Protein AF-A0A800G2R0-F1 (afdb_monomer_lite)

Sequence (154 aa):
MTRHADKSRADREPSADELTAMAYADGELSEAELRAFEQRLP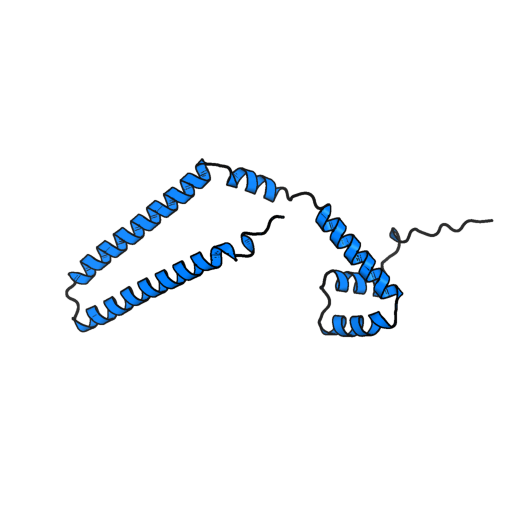AEPDLGLAVAHYRELEIMARQMAPPEPADHEWERLSGELSQRAGLSLGHGLVLLGVIGLMGLATVEWAQSEMDPAAKVLTGALGLGLCVLAALVARARLRTLPFDPYRKIKR

Radius of gyration: 30.67 Å; chains: 1; bounding box: 61×32×98 Å

Foldseek 3Di:
DDDDPPPPPVPDDDDPLLVLLLCVLVVNDDPVSNVVLVVCCVVDVVSVVSNVVNNVVVVVCVVPPDDDPVVVVVVVLVPDPCNVCVVVVVVVVVVVVVVVVVVVVVVCLVPDPDDPVVSVVVVVVVVVVVVVVVVVVVVCVVCVVVPPVVPPPD

Structure (mmCIF, N/CA/C/O backbone):
data_AF-A0A800G2R0-F1
#
_entry.id   AF-A0A800G2R0-F1
#
loop_
_atom_site.group_PDB
_atom_site.id
_atom_site.type_symbol
_atom_site.label_atom_id
_atom_site.label_alt_id
_atom_site.label_comp_id
_atom_site.label_asym_id
_atom_site.label_entity_id
_atom_site.label_seq_id
_atom_site.pdbx_PDB_ins_code
_atom_site.Cartn_x
_atom_site.Cartn_y
_atom_site.Cartn_z
_atom_site.occupancy
_atom_site.B_iso_or_equiv
_atom_site.auth_seq_id
_atom_site.auth_comp_id
_atom_site.auth_asym_id
_atom_site.auth_atom_id
_atom_site.pdbx_PDB_model_num
ATOM 1 N N . MET A 1 1 ? -31.125 -12.305 64.459 1.00 39.56 1 MET A N 1
ATOM 2 C CA . MET A 1 1 ? -31.212 -11.629 63.147 1.00 39.56 1 MET A CA 1
ATOM 3 C C . MET A 1 1 ? -29.876 -11.789 62.439 1.00 39.56 1 MET A C 1
ATOM 5 O O . MET A 1 1 ? -28.972 -10.991 62.640 1.00 39.56 1 MET A O 1
ATOM 9 N N . THR A 1 2 ? -29.709 -12.884 61.704 1.00 42.72 2 THR A N 1
ATOM 10 C CA . THR A 1 2 ? -28.495 -13.208 60.947 1.00 42.72 2 THR A CA 1
ATOM 11 C C . THR A 1 2 ? -28.594 -12.578 59.563 1.00 42.72 2 THR A C 1
ATOM 13 O O . THR A 1 2 ? -29.413 -12.976 58.739 1.00 42.72 2 THR A O 1
ATOM 16 N N . ARG A 1 3 ? -27.785 -11.543 59.334 1.00 44.31 3 ARG A N 1
ATOM 17 C CA . ARG A 1 3 ? -27.600 -10.891 58.036 1.00 44.31 3 ARG A CA 1
ATOM 18 C C . ARG A 1 3 ? -26.846 -11.888 57.148 1.00 44.31 3 ARG A C 1
ATOM 20 O O . ARG A 1 3 ? -25.644 -12.063 57.324 1.00 44.31 3 ARG A O 1
ATOM 27 N N . HIS A 1 4 ? -27.549 -12.604 56.271 1.00 44.06 4 HIS A N 1
ATOM 28 C CA . HIS A 1 4 ? -26.889 -13.367 55.215 1.00 44.06 4 HIS A CA 1
ATOM 29 C C . HIS A 1 4 ? -26.124 -12.371 54.342 1.00 44.06 4 HIS A C 1
ATOM 31 O O . HIS A 1 4 ? -26.715 -11.449 53.784 1.00 44.06 4 HIS A O 1
ATOM 37 N N . ALA A 1 5 ? -24.801 -12.513 54.325 1.00 50.25 5 ALA A N 1
ATOM 38 C CA . ALA A 1 5 ? -23.920 -11.772 53.446 1.00 50.25 5 ALA A CA 1
ATOM 39 C C . ALA A 1 5 ? -24.275 -12.144 52.004 1.00 50.25 5 ALA A C 1
ATOM 41 O O . ALA A 1 5 ? -24.009 -13.260 51.559 1.00 50.25 5 ALA A O 1
ATOM 42 N N . ASP A 1 6 ? -24.930 -11.215 51.318 1.00 50.84 6 ASP A N 1
ATOM 43 C CA . ASP A 1 6 ? -25.079 -11.226 49.873 1.00 50.84 6 ASP A CA 1
ATOM 44 C C . ASP A 1 6 ? -23.663 -11.166 49.287 1.00 50.84 6 ASP A C 1
ATOM 46 O O . ASP A 1 6 ? -22.960 -10.162 49.442 1.00 50.84 6 ASP A O 1
ATOM 50 N N . LYS A 1 7 ? -23.174 -12.290 48.747 1.00 53.91 7 LYS A N 1
ATOM 51 C CA . LYS A 1 7 ? -21.884 -12.319 48.051 1.00 53.91 7 LYS A CA 1
ATOM 52 C C . LYS A 1 7 ? -21.989 -11.306 46.924 1.00 53.91 7 LYS A C 1
ATOM 54 O O . LYS A 1 7 ? -22.881 -11.418 46.087 1.00 53.91 7 LYS A O 1
ATOM 59 N N . SER A 1 8 ? -21.108 -10.309 46.930 1.00 58.78 8 SER A N 1
ATOM 60 C CA . SER A 1 8 ? -21.140 -9.266 45.914 1.00 58.78 8 SER A CA 1
ATOM 61 C C . SER A 1 8 ? -21.111 -9.914 44.525 1.00 58.78 8 SER A C 1
ATOM 63 O O . SER A 1 8 ? -20.437 -10.923 44.320 1.00 58.78 8 SER A O 1
ATOM 65 N N . ARG A 1 9 ? -21.868 -9.359 43.574 1.00 58.88 9 ARG A N 1
ATOM 66 C CA . ARG A 1 9 ? -22.040 -9.881 42.204 1.00 58.88 9 ARG A CA 1
ATOM 67 C C . ARG A 1 9 ? -20.709 -10.170 41.476 1.00 58.88 9 ARG A C 1
ATOM 69 O O . ARG A 1 9 ? -20.719 -10.910 40.504 1.00 58.88 9 ARG A O 1
ATOM 76 N N . ALA A 1 10 ? -19.593 -9.622 41.964 1.00 61.19 10 ALA A N 1
ATOM 77 C CA . ALA A 1 10 ? -18.234 -9.837 41.473 1.00 61.19 10 ALA A CA 1
ATOM 78 C C . ALA A 1 10 ? -17.631 -11.217 41.818 1.00 61.19 10 ALA A C 1
ATOM 80 O O . ALA A 1 10 ? -16.747 -11.674 41.105 1.00 61.19 10 ALA A O 1
ATOM 81 N N . ASP A 1 11 ? -18.114 -11.896 42.866 1.00 68.50 11 ASP A N 1
ATOM 82 C CA . ASP A 1 11 ? -17.551 -13.174 43.341 1.00 68.50 11 ASP A CA 1
ATOM 83 C C . ASP A 1 11 ? -18.315 -14.412 42.832 1.00 68.50 11 ASP A C 1
ATOM 85 O O . ASP A 1 11 ? -18.048 -15.536 43.273 1.00 68.50 11 ASP A O 1
ATOM 89 N N . ARG A 1 12 ? -19.305 -14.233 41.945 1.00 83.19 12 ARG A N 1
ATOM 90 C CA . ARG A 1 12 ? -20.051 -15.346 41.341 1.00 83.19 12 ARG A CA 1
ATOM 91 C C . ARG A 1 12 ? -19.633 -15.583 39.899 1.00 83.19 12 ARG A C 1
ATOM 93 O O . ARG A 1 12 ? -19.285 -14.654 39.180 1.00 83.19 12 ARG A O 1
ATOM 100 N N . GLU A 1 13 ? -19.740 -16.836 39.478 1.00 84.38 13 GLU A N 1
ATOM 101 C CA . GLU A 1 13 ? -19.558 -17.208 38.081 1.00 84.38 13 GLU A CA 1
ATOM 102 C C . GLU A 1 13 ? -20.626 -16.501 37.214 1.00 84.38 13 GLU A C 1
ATOM 104 O O . GLU A 1 13 ? -21.798 -16.423 37.629 1.00 84.38 13 GLU A O 1
ATOM 109 N N . PRO A 1 14 ? -20.243 -15.917 36.061 1.00 85.88 14 PRO A N 1
ATOM 110 C CA . PRO A 1 14 ? -21.187 -15.287 35.147 1.00 85.88 14 PRO A CA 1
ATOM 111 C C . PRO A 1 14 ? -22.214 -16.299 34.645 1.00 85.88 14 PRO A C 1
ATOM 113 O O . PRO A 1 14 ? -21.885 -17.456 34.378 1.00 85.88 14 PRO A O 1
ATOM 116 N N . SER A 1 15 ? -23.467 -15.874 34.500 1.00 90.19 15 SER A N 1
ATOM 117 C CA . SER A 1 15 ? -24.471 -16.733 33.869 1.00 90.19 15 SER A CA 1
ATOM 118 C C . SER A 1 15 ? -24.213 -16.860 32.362 1.00 90.19 15 SER A C 1
ATOM 120 O O . SER A 1 15 ? -23.530 -16.032 31.760 1.00 90.19 15 SER A O 1
ATOM 122 N N . ALA A 1 16 ? -24.803 -17.872 31.720 1.00 90.31 16 ALA A N 1
ATOM 123 C CA . ALA A 1 16 ? -24.719 -18.025 30.265 1.00 90.31 16 ALA A CA 1
ATOM 124 C C . ALA A 1 16 ? -25.265 -16.793 29.512 1.00 90.31 16 ALA A C 1
ATOM 126 O O . ALA A 1 16 ? -24.698 -16.384 28.499 1.00 90.31 16 ALA A O 1
ATOM 127 N N . ASP A 1 17 ? -26.325 -16.167 30.030 1.00 91.50 17 ASP A N 1
ATOM 128 C CA . ASP A 1 17 ? -26.884 -14.939 29.456 1.00 91.50 17 ASP A CA 1
ATOM 129 C C . ASP A 1 17 ? -25.936 -13.743 29.626 1.00 91.50 17 ASP A C 1
ATOM 131 O O . ASP A 1 17 ? -25.812 -12.934 28.711 1.00 91.50 17 ASP A O 1
ATOM 135 N N . GLU A 1 18 ? -25.220 -13.650 30.751 1.00 90.50 18 GLU A N 1
ATOM 136 C CA . GLU A 1 18 ? -24.199 -12.616 30.963 1.00 90.50 18 GLU A CA 1
ATOM 137 C C . GLU A 1 18 ? -23.011 -12.800 30.014 1.00 90.50 18 GLU A C 1
ATOM 139 O O . GLU A 1 18 ? -22.596 -11.834 29.381 1.00 90.50 18 GLU A O 1
ATOM 144 N N . LEU A 1 19 ? -22.525 -14.032 29.830 1.00 92.75 19 LEU A N 1
ATOM 145 C CA . LEU A 1 19 ? -21.475 -14.336 28.849 1.00 92.75 19 LEU A CA 1
ATOM 146 C C . LEU A 1 19 ? -21.911 -13.991 27.420 1.00 92.75 19 LEU A C 1
ATOM 148 O O . LEU A 1 19 ? -21.141 -13.415 26.655 1.00 92.75 19 LEU A O 1
ATOM 152 N N . THR A 1 20 ? -23.162 -14.295 27.068 1.00 93.81 20 THR A N 1
ATOM 153 C CA . THR A 1 20 ? -23.704 -13.976 25.740 1.00 93.81 20 THR A CA 1
ATOM 154 C C . THR A 1 20 ? -23.862 -12.464 25.554 1.00 93.81 20 THR A C 1
ATOM 156 O O . THR A 1 20 ? -23.563 -11.942 24.483 1.00 93.81 20 THR A O 1
ATOM 159 N N . ALA A 1 21 ? -24.276 -11.737 26.597 1.00 93.88 21 ALA A N 1
ATOM 160 C CA . ALA A 1 21 ? -24.365 -10.279 26.578 1.00 93.88 21 ALA A CA 1
ATOM 161 C C . ALA A 1 21 ? -22.988 -9.602 26.465 1.00 93.88 21 ALA A C 1
ATOM 163 O O . ALA A 1 21 ? -22.876 -8.593 25.769 1.00 93.88 21 ALA A O 1
ATOM 164 N N . MET A 1 22 ? -21.951 -10.164 27.098 1.00 93.44 22 MET A N 1
ATOM 165 C CA . MET A 1 22 ? -20.560 -9.727 26.922 1.00 93.44 22 MET A CA 1
ATOM 166 C C . MET A 1 22 ? -20.099 -9.935 25.476 1.00 93.44 22 MET A C 1
ATOM 168 O O . MET A 1 22 ? -19.711 -8.975 24.819 1.00 93.44 22 MET A O 1
ATOM 172 N N . ALA A 1 23 ? -20.255 -11.148 24.934 1.00 93.25 23 ALA A N 1
ATOM 173 C CA . ALA A 1 23 ? -19.879 -11.449 23.551 1.00 93.25 23 ALA A CA 1
ATOM 174 C C . ALA A 1 23 ? -20.655 -10.601 22.525 1.00 93.25 23 ALA A C 1
ATOM 176 O O . ALA A 1 23 ? -20.110 -10.206 21.495 1.00 93.25 23 ALA A O 1
ATOM 177 N N . TYR A 1 24 ? -21.922 -10.274 22.805 1.00 94.25 24 TYR A N 1
ATOM 178 C CA . TYR A 1 24 ? -22.699 -9.336 21.992 1.00 94.25 24 TYR A CA 1
ATOM 179 C C . TYR A 1 24 ? -22.136 -7.908 22.052 1.00 94.25 24 TYR A C 1
ATOM 181 O O . TYR A 1 24 ? -22.122 -7.214 21.034 1.00 94.25 24 TYR A O 1
ATOM 189 N N . ALA A 1 25 ? -21.699 -7.447 23.229 1.00 92.75 25 ALA A N 1
ATOM 190 C CA . ALA A 1 25 ? -21.100 -6.124 23.389 1.00 92.75 25 ALA A CA 1
ATOM 191 C C . ALA A 1 25 ? -19.775 -6.009 22.616 1.00 92.75 25 ALA A C 1
ATOM 193 O O . ALA A 1 25 ? -19.601 -5.026 21.897 1.00 92.75 25 ALA A O 1
ATOM 194 N N . ASP A 1 26 ? -18.936 -7.047 22.672 1.00 91.12 26 ASP A N 1
ATOM 195 C CA . ASP A 1 26 ? -17.637 -7.111 21.987 1.00 91.12 26 ASP A CA 1
ATOM 196 C C . ASP A 1 26 ? -17.752 -7.424 20.477 1.00 91.12 26 ASP A C 1
ATOM 198 O O . ASP A 1 26 ? -16.791 -7.269 19.720 1.00 91.12 26 ASP A O 1
ATOM 202 N N . GLY A 1 27 ? -18.939 -7.830 20.006 1.00 92.12 27 GLY A N 1
ATOM 203 C CA . GLY A 1 27 ? -19.192 -8.172 18.602 1.00 92.12 27 GLY A CA 1
ATOM 204 C C . GLY A 1 27 ? -18.649 -9.542 18.182 1.00 92.12 27 GLY A C 1
ATOM 205 O O . GLY A 1 27 ? -18.397 -9.763 16.999 1.00 92.12 27 GLY A O 1
ATOM 206 N N . GLU A 1 28 ? -18.474 -10.458 19.134 1.00 94.44 28 GLU A N 1
ATOM 207 C CA . GLU A 1 28 ? -17.874 -11.783 18.927 1.00 94.44 28 GLU A CA 1
ATOM 208 C C . GLU A 1 28 ? -18.901 -12.902 18.670 1.00 94.44 28 GLU A C 1
ATOM 210 O O . GLU A 1 28 ? -18.521 -14.048 18.429 1.00 94.44 28 GLU A O 1
ATOM 215 N N . LEU A 1 29 ? -20.205 -12.598 18.689 1.00 94.56 29 LEU A N 1
ATOM 216 C CA . LEU A 1 29 ? -21.242 -13.584 18.368 1.00 94.56 29 LEU A CA 1
ATOM 217 C C . LEU A 1 29 ? -21.213 -13.992 16.889 1.00 94.56 29 LEU A C 1
ATOM 219 O O . LEU A 1 29 ? -21.085 -13.155 15.992 1.00 94.56 29 LEU A O 1
ATOM 223 N N . SER A 1 30 ? -21.443 -15.279 16.618 1.00 93.94 30 SER A N 1
ATOM 224 C CA . SER A 1 30 ? -21.706 -15.745 15.254 1.00 93.94 30 SER A CA 1
ATOM 225 C C . SER A 1 30 ? -23.035 -15.194 14.718 1.00 93.94 30 SER A C 1
ATOM 227 O O . SER A 1 30 ? -23.934 -14.836 15.478 1.00 93.94 30 SER A O 1
ATOM 229 N N . GLU A 1 31 ? -23.234 -15.184 13.395 1.00 93.69 31 GLU A N 1
ATOM 230 C CA . GLU A 1 31 ? -24.482 -14.675 12.793 1.00 93.69 31 GLU A CA 1
ATOM 231 C C . GLU A 1 31 ? -25.756 -15.396 13.269 1.00 93.69 31 GLU A C 1
ATOM 233 O O . GLU A 1 31 ? -26.857 -14.841 13.201 1.00 93.69 31 GLU A O 1
ATOM 238 N N . ALA A 1 32 ? -25.639 -16.663 13.674 1.00 93.50 32 ALA A N 1
ATOM 239 C CA . ALA A 1 32 ? -26.762 -17.433 14.197 1.00 93.50 32 ALA A CA 1
ATOM 240 C C . ALA A 1 32 ? -27.097 -17.012 15.636 1.00 93.50 32 ALA A C 1
ATOM 242 O O . ALA A 1 32 ? -28.265 -16.785 15.953 1.00 93.50 32 ALA A O 1
ATOM 243 N N . GLU A 1 33 ? -26.076 -16.856 16.479 1.00 93.38 33 GLU A N 1
ATOM 244 C CA . GLU A 1 33 ? 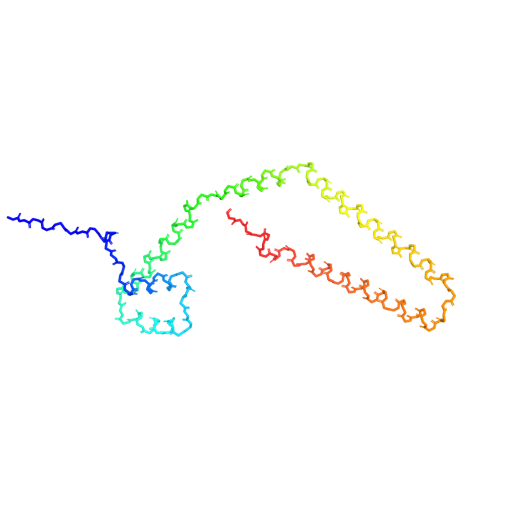-26.215 -16.425 17.874 1.00 93.38 33 GLU A CA 1
ATOM 245 C C . GLU A 1 33 ? -26.679 -14.974 17.965 1.00 93.38 33 GLU A C 1
ATOM 247 O O . GLU A 1 33 ? -27.587 -14.673 18.735 1.00 93.38 33 GLU A O 1
ATOM 252 N N . LEU A 1 34 ? -26.129 -14.097 17.121 1.00 93.69 34 LEU A N 1
ATOM 253 C CA . LEU A 1 34 ? -26.514 -12.693 17.032 1.00 93.69 34 LEU A CA 1
ATOM 254 C C . LEU A 1 34 ? -28.016 -12.548 16.769 1.00 93.69 34 LEU A C 1
ATOM 256 O O . LEU A 1 34 ? -28.716 -11.876 17.520 1.00 93.69 34 LEU A O 1
ATOM 260 N N . ARG A 1 35 ? -28.536 -13.250 15.753 1.00 94.31 35 ARG A N 1
ATOM 261 C CA . ARG A 1 35 ? -29.968 -13.218 15.413 1.00 94.31 35 ARG A CA 1
ATOM 262 C C . ARG A 1 35 ? -30.851 -13.757 16.534 1.00 94.31 35 ARG A C 1
ATOM 264 O O . ARG A 1 35 ? -31.920 -13.204 16.781 1.00 94.31 35 ARG A O 1
ATOM 271 N N . ALA A 1 36 ? -30.432 -14.833 17.199 1.00 93.56 36 ALA A N 1
ATOM 272 C CA . ALA A 1 36 ? -31.174 -15.390 18.328 1.00 93.56 36 ALA A CA 1
ATOM 273 C C . ALA A 1 36 ? -31.195 -14.422 19.524 1.00 93.56 36 ALA A C 1
ATOM 275 O O . ALA A 1 36 ? -32.224 -14.259 20.178 1.00 93.56 36 ALA A O 1
ATOM 276 N N . PHE A 1 37 ? -30.077 -13.745 19.779 1.00 94.50 37 PHE A N 1
ATOM 277 C CA . PHE A 1 37 ? -29.942 -12.774 20.856 1.00 94.50 37 PHE A CA 1
ATOM 278 C C . PHE A 1 37 ? -30.761 -11.500 20.593 1.00 94.50 37 PHE A C 1
ATOM 280 O O . PHE A 1 37 ? -31.507 -11.049 21.463 1.00 94.50 37 PHE A O 1
ATOM 287 N N . GLU A 1 38 ? -30.722 -10.970 19.369 1.00 94.69 38 GLU A N 1
ATOM 288 C CA . GLU A 1 38 ? -31.515 -9.805 18.950 1.00 94.69 38 GLU A CA 1
ATOM 289 C C . GLU A 1 38 ? -33.028 -10.047 19.030 1.00 94.69 38 GLU A C 1
ATOM 291 O O . GLU A 1 38 ? -33.783 -9.114 19.295 1.00 94.69 38 GLU A O 1
ATOM 296 N N . GLN A 1 39 ? -33.490 -11.289 18.849 1.00 95.12 39 GLN A N 1
ATOM 297 C CA . GLN A 1 39 ? -34.903 -11.643 19.025 1.00 95.12 39 GLN A CA 1
ATOM 298 C C . GLN A 1 39 ? -35.349 -11.615 20.493 1.00 95.12 39 GLN A C 1
ATOM 300 O O . GLN A 1 39 ? -36.505 -11.295 20.768 1.00 95.12 39 GLN A O 1
ATOM 305 N N . ARG A 1 40 ? -34.451 -11.940 21.432 1.00 94.19 40 ARG A N 1
ATOM 306 C CA . ARG A 1 40 ? -34.729 -11.927 22.880 1.00 94.19 40 ARG A CA 1
ATOM 307 C C . ARG A 1 40 ? -34.689 -10.517 23.466 1.00 94.19 40 ARG A C 1
ATOM 309 O O . ARG A 1 40 ? -35.457 -10.207 24.373 1.00 94.19 40 ARG A O 1
ATOM 316 N N . LEU A 1 41 ? -33.839 -9.650 22.916 1.00 92.50 41 LEU A N 1
ATOM 317 C CA . LEU A 1 41 ? -33.557 -8.311 23.441 1.00 92.50 41 LEU A CA 1
ATOM 318 C C . LEU A 1 41 ? -34.805 -7.432 23.711 1.00 92.50 41 LEU A C 1
ATOM 320 O O . LEU A 1 41 ? -34.833 -6.767 24.744 1.00 92.50 41 LEU A O 1
ATOM 324 N N . PRO A 1 42 ? -35.856 -7.414 22.860 1.00 92.94 42 PRO A N 1
ATOM 325 C CA . PRO A 1 42 ? -37.069 -6.634 23.121 1.00 92.94 42 PRO A CA 1
ATOM 326 C C . PRO A 1 42 ? -37.970 -7.243 24.203 1.00 92.94 42 PRO A C 1
ATOM 328 O O . PRO A 1 42 ? -38.772 -6.529 24.801 1.00 92.94 42 PRO A O 1
ATOM 331 N N . ALA A 1 43 ? -37.884 -8.559 24.412 1.00 92.25 43 ALA A N 1
ATOM 332 C CA . ALA A 1 43 ? -38.734 -9.302 25.339 1.00 92.25 43 ALA A CA 1
ATOM 333 C C . ALA A 1 43 ? -38.140 -9.377 26.755 1.00 92.25 43 ALA A C 1
ATOM 335 O O . ALA A 1 43 ? -38.882 -9.519 27.725 1.00 92.25 43 ALA A O 1
ATOM 336 N N . GLU A 1 44 ? -36.816 -9.261 26.877 1.00 94.25 44 GLU A N 1
ATOM 337 C CA . GLU A 1 44 ? -36.071 -9.438 28.124 1.00 94.25 44 GLU A CA 1
ATOM 338 C C . GLU A 1 44 ? -35.302 -8.146 28.483 1.00 94.25 44 GLU A C 1
ATOM 340 O O . GLU A 1 44 ? -34.154 -7.964 28.070 1.00 94.25 44 GLU A O 1
ATOM 345 N N . PRO A 1 45 ? -35.896 -7.219 29.263 1.00 90.00 45 PRO A N 1
ATOM 346 C CA . PRO A 1 45 ? -35.276 -5.923 29.566 1.00 90.00 45 PRO A CA 1
ATOM 347 C C . PRO A 1 45 ? -33.970 -6.040 30.370 1.00 90.00 45 PRO A C 1
ATOM 349 O O . PRO A 1 45 ? -33.080 -5.202 30.219 1.00 90.00 45 PRO A O 1
ATOM 352 N N . ASP A 1 46 ? -33.821 -7.095 31.175 1.00 89.00 46 ASP A N 1
ATOM 353 C CA . ASP A 1 46 ? -32.611 -7.351 31.964 1.00 89.00 46 ASP A CA 1
ATOM 354 C C . ASP A 1 46 ? -31.383 -7.623 31.075 1.00 89.00 46 ASP A C 1
ATOM 356 O O . ASP A 1 46 ? -30.281 -7.169 31.391 1.00 89.00 46 ASP A O 1
ATOM 360 N N . LEU A 1 47 ? -31.571 -8.284 29.924 1.00 91.00 47 LEU A N 1
ATOM 361 C CA . LEU A 1 47 ? -30.520 -8.482 28.917 1.00 91.00 47 LEU A CA 1
ATOM 362 C C . LEU A 1 47 ? -30.090 -7.152 28.296 1.00 91.00 47 LEU A C 1
ATOM 364 O O . LEU A 1 47 ? -28.897 -6.896 28.137 1.00 91.00 47 LEU A O 1
ATOM 368 N N . GLY A 1 48 ? -31.055 -6.279 27.993 1.00 89.31 48 GLY A N 1
ATOM 369 C CA . GLY A 1 48 ? -30.776 -4.936 27.487 1.00 89.31 48 GLY A CA 1
ATOM 370 C C . GLY A 1 48 ? -29.936 -4.106 28.463 1.00 89.31 48 GLY A C 1
ATOM 371 O O . GLY A 1 48 ? -28.980 -3.448 28.051 1.00 89.31 48 GLY A O 1
ATOM 372 N N . LEU A 1 49 ? -30.242 -4.184 29.762 1.00 91.06 49 LEU A N 1
ATOM 373 C CA . LEU A 1 49 ? -29.460 -3.528 30.815 1.00 91.06 49 LEU A CA 1
ATOM 374 C C . LEU A 1 49 ? -28.046 -4.109 30.937 1.00 91.06 49 LEU A C 1
ATOM 376 O O . LEU A 1 49 ? -27.091 -3.346 31.077 1.00 91.06 49 LEU A O 1
ATOM 380 N N . ALA A 1 50 ? -27.895 -5.434 30.852 1.00 91.19 50 ALA A N 1
ATOM 381 C CA . ALA A 1 50 ? -26.587 -6.085 30.890 1.00 91.19 50 ALA A CA 1
ATOM 382 C C . ALA A 1 50 ? -25.697 -5.643 29.716 1.00 91.19 50 ALA A C 1
ATOM 384 O O . ALA A 1 50 ? -24.559 -5.230 29.926 1.00 91.19 50 ALA A O 1
ATOM 385 N N . VAL A 1 51 ? -26.231 -5.638 28.491 1.00 93.25 51 VAL A N 1
ATOM 386 C CA . VAL A 1 51 ? -25.508 -5.161 27.299 1.00 93.25 51 VAL A CA 1
ATOM 387 C C . VAL A 1 51 ? -25.106 -3.693 27.439 1.00 93.25 51 VAL A C 1
ATOM 389 O O . VAL A 1 51 ? -23.975 -3.332 27.114 1.00 93.25 51 VAL A O 1
ATOM 392 N N . ALA A 1 52 ? -26.011 -2.838 27.923 1.00 92.06 52 ALA A N 1
ATOM 393 C CA . ALA A 1 52 ? -25.706 -1.427 28.146 1.00 92.06 52 ALA A CA 1
ATOM 394 C C . ALA A 1 52 ? -24.558 -1.252 29.152 1.00 92.06 52 ALA A C 1
ATOM 396 O O . ALA A 1 52 ? -23.643 -0.469 28.903 1.00 92.06 52 ALA A O 1
ATOM 397 N N . HIS A 1 53 ? -24.571 -2.029 30.238 1.00 92.25 53 HIS A N 1
ATOM 398 C CA . HIS A 1 53 ? -23.519 -2.018 31.248 1.00 92.25 53 HIS A CA 1
ATOM 399 C C . HIS A 1 53 ? -22.156 -2.456 30.690 1.00 92.25 53 HIS A C 1
ATOM 401 O O . HIS A 1 53 ? -21.150 -1.794 30.939 1.00 92.25 53 HIS A O 1
ATOM 407 N N . TYR A 1 54 ? -22.107 -3.531 29.896 1.00 92.94 54 TYR A N 1
ATOM 408 C CA . TYR A 1 54 ? -20.851 -3.986 29.292 1.00 92.94 54 TYR A CA 1
ATOM 409 C C . TYR A 1 54 ? -20.297 -2.990 28.272 1.00 92.94 54 TYR A C 1
ATOM 411 O O . TYR A 1 54 ? -19.101 -2.713 28.283 1.00 92.94 54 TYR A O 1
ATOM 419 N N . ARG A 1 55 ? -21.157 -2.366 27.461 1.00 91.06 55 ARG A N 1
ATOM 420 C CA . ARG A 1 55 ? -20.735 -1.294 26.546 1.00 91.06 55 ARG A CA 1
ATOM 421 C C . ARG A 1 55 ? -20.192 -0.076 27.285 1.00 91.06 55 ARG A C 1
ATOM 423 O O . ARG A 1 55 ? -19.231 0.541 26.837 1.00 91.06 55 ARG A O 1
ATOM 430 N N . GLU A 1 56 ? -20.792 0.285 28.415 1.00 92.00 56 GLU A N 1
ATOM 431 C CA . GLU A 1 56 ? -20.279 1.364 29.260 1.00 92.00 56 GLU A CA 1
ATOM 432 C C . GLU A 1 56 ? -18.887 1.025 29.814 1.00 92.00 56 GLU A C 1
ATOM 434 O O . GLU A 1 56 ? -17.970 1.844 29.708 1.00 92.00 56 GLU A O 1
ATOM 439 N N . LEU A 1 57 ? -18.703 -0.195 30.332 1.00 88.81 57 LEU A N 1
ATOM 440 C CA . LEU A 1 57 ? -17.405 -0.689 30.800 1.00 88.81 57 LEU A CA 1
ATOM 441 C C . LEU A 1 57 ? -16.351 -0.678 29.692 1.00 88.81 57 LEU A C 1
ATOM 443 O O . LEU A 1 57 ? -15.226 -0.248 29.929 1.00 88.81 57 LEU A O 1
ATOM 447 N N . GLU A 1 58 ? -16.710 -1.103 28.485 1.00 86.62 58 GLU A N 1
ATOM 448 C CA . GLU A 1 58 ? -15.820 -1.100 27.328 1.00 86.62 58 GLU A CA 1
ATOM 449 C C . GLU A 1 58 ? -15.373 0.325 26.957 1.00 86.62 58 GLU A C 1
ATOM 451 O O . GLU A 1 58 ? -14.188 0.580 26.729 1.00 86.62 58 GLU A O 1
ATOM 456 N N . ILE A 1 59 ? -16.304 1.287 26.954 1.00 86.38 59 ILE A N 1
ATOM 457 C CA . ILE A 1 59 ? -16.000 2.703 26.707 1.00 86.38 59 ILE A CA 1
ATOM 458 C C . ILE A 1 59 ? -15.052 3.242 27.783 1.00 86.38 59 ILE A C 1
ATOM 460 O O . ILE A 1 59 ? -14.061 3.895 27.449 1.00 86.38 59 ILE A O 1
ATOM 464 N N . MET A 1 60 ? -15.318 2.954 29.060 1.00 87.06 60 MET A N 1
ATOM 465 C CA . MET A 1 60 ? -14.445 3.370 30.161 1.00 87.06 60 MET A CA 1
ATOM 466 C C . MET A 1 60 ? -13.062 2.721 30.064 1.00 87.06 60 MET A C 1
ATOM 468 O O . MET A 1 60 ? -12.055 3.406 30.233 1.00 87.06 60 MET A O 1
ATOM 472 N N . ALA A 1 61 ? -12.993 1.429 29.740 1.00 84.44 61 ALA A N 1
ATOM 473 C CA . ALA A 1 61 ? -11.738 0.708 29.564 1.00 84.44 61 ALA A CA 1
ATOM 474 C C . ALA A 1 61 ? -10.899 1.319 28.435 1.00 84.44 61 ALA A C 1
ATOM 476 O O . ALA A 1 61 ? -9.709 1.560 28.623 1.00 84.44 61 ALA A O 1
ATOM 477 N N . ARG A 1 62 ? -11.520 1.663 27.299 1.00 79.06 62 ARG A N 1
ATOM 478 C CA . ARG A 1 62 ? -10.845 2.356 26.188 1.00 79.06 62 ARG A CA 1
ATOM 479 C C . ARG A 1 62 ? -10.335 3.747 26.579 1.00 79.06 62 ARG A C 1
ATOM 481 O O . ARG A 1 62 ? -9.307 4.167 26.067 1.00 79.06 62 ARG A O 1
ATOM 488 N N . GLN A 1 63 ? -11.035 4.461 27.461 1.00 81.88 63 GLN A N 1
ATOM 489 C CA . GLN A 1 63 ? -10.625 5.794 27.930 1.00 81.88 63 GLN A CA 1
ATOM 490 C C . GLN A 1 63 ? -9.527 5.754 28.999 1.00 81.88 63 GLN A C 1
ATOM 492 O O . GLN A 1 63 ? -8.756 6.702 29.121 1.00 81.88 63 GLN A O 1
ATOM 497 N N . MET A 1 64 ? -9.480 4.680 29.786 1.00 81.88 64 MET A N 1
ATOM 498 C CA . MET A 1 64 ? -8.541 4.506 30.897 1.00 81.88 64 MET A CA 1
ATOM 499 C C . MET A 1 64 ? -7.312 3.677 30.523 1.00 81.88 64 MET A C 1
ATOM 501 O O . MET A 1 64 ? -6.384 3.594 31.328 1.00 81.88 64 MET A O 1
ATOM 505 N N . ALA A 1 65 ? -7.302 3.054 29.341 1.00 76.25 65 ALA A N 1
ATOM 506 C CA . ALA A 1 65 ? -6.168 2.289 28.851 1.00 76.25 65 ALA A CA 1
ATOM 507 C C . ALA A 1 65 ? -4.928 3.200 28.783 1.00 76.25 65 ALA A C 1
ATOM 509 O O . ALA A 1 65 ? -4.936 4.183 28.036 1.00 76.25 65 ALA A O 1
ATOM 510 N N . PRO A 1 66 ? -3.873 2.925 29.573 1.00 73.81 66 PRO A N 1
ATOM 511 C CA . PRO A 1 66 ? -2.632 3.667 29.449 1.00 73.81 66 PRO A CA 1
ATOM 512 C C . PRO A 1 66 ? -2.026 3.422 28.058 1.00 73.81 66 PRO A C 1
ATOM 514 O O . PRO A 1 66 ? -2.201 2.328 27.512 1.00 73.81 66 PRO A O 1
ATOM 517 N N . PRO A 1 67 ? -1.308 4.408 27.493 1.00 69.38 67 PRO A N 1
ATOM 518 C CA . PRO A 1 67 ? -0.595 4.227 26.232 1.00 69.38 67 PRO A CA 1
ATOM 519 C C . PRO A 1 67 ? 0.345 3.022 26.325 1.00 69.38 67 PRO A C 1
ATOM 521 O O . PRO A 1 67 ? 0.977 2.793 27.366 1.00 69.38 67 PRO A O 1
ATOM 524 N N . GLU A 1 68 ? 0.422 2.228 25.257 1.00 74.75 68 GLU A N 1
ATOM 525 C CA . GLU A 1 68 ? 1.266 1.040 25.270 1.00 74.75 68 GLU A CA 1
ATOM 526 C C . GLU A 1 68 ? 2.745 1.471 25.312 1.00 74.75 68 GLU A C 1
ATOM 528 O O . GLU A 1 68 ? 3.125 2.472 24.702 1.00 74.75 68 GLU A O 1
ATOM 533 N N . PRO A 1 69 ? 3.638 0.723 25.988 1.00 75.94 69 PRO A N 1
ATOM 534 C CA . PRO A 1 69 ? 5.066 1.054 26.022 1.00 75.94 69 PRO A CA 1
ATOM 535 C C . PRO A 1 69 ? 5.686 1.210 24.623 1.00 75.94 69 PRO A C 1
ATOM 537 O O . PRO A 1 69 ? 6.579 2.033 24.424 1.00 75.94 69 PRO A O 1
ATOM 540 N N . ALA A 1 70 ? 5.178 0.446 23.651 1.00 73.06 70 ALA A N 1
ATOM 541 C CA . ALA A 1 70 ? 5.580 0.525 22.254 1.00 73.06 70 ALA A CA 1
ATOM 542 C C . ALA A 1 70 ? 5.252 1.887 21.617 1.00 73.06 70 ALA A C 1
ATOM 544 O O . ALA A 1 70 ? 6.036 2.374 20.804 1.00 73.06 70 ALA A O 1
ATOM 545 N N . ASP A 1 71 ? 4.153 2.533 22.019 1.00 70.38 71 ASP A N 1
ATOM 546 C CA . ASP A 1 71 ? 3.737 3.834 21.484 1.00 70.38 71 ASP A CA 1
ATOM 547 C C . ASP A 1 71 ? 4.745 4.928 21.860 1.00 70.38 71 ASP A C 1
ATOM 549 O O . ASP A 1 71 ? 5.126 5.751 21.025 1.00 70.38 71 ASP A O 1
ATOM 553 N N . HIS A 1 72 ? 5.269 4.885 23.088 1.00 73.81 72 HIS A N 1
ATOM 554 C CA . HIS A 1 72 ? 6.295 5.821 23.551 1.00 73.81 72 HIS A CA 1
ATOM 555 C C . HIS A 1 72 ? 7.639 5.645 22.836 1.00 73.81 72 HIS A C 1
ATOM 557 O O . HIS A 1 72 ? 8.309 6.632 22.511 1.00 73.81 72 HIS A O 1
ATOM 563 N N . GLU A 1 73 ? 8.051 4.404 22.566 1.00 77.50 73 GLU A N 1
ATOM 564 C CA . GLU A 1 73 ? 9.257 4.148 21.773 1.00 77.50 73 GLU A CA 1
ATOM 565 C C . GLU A 1 73 ? 9.088 4.629 20.329 1.00 77.50 73 GLU A C 1
ATOM 567 O O . GLU A 1 73 ? 10.011 5.220 19.759 1.00 77.50 73 GLU A O 1
ATOM 572 N N . TRP A 1 74 ? 7.897 4.446 19.756 1.00 71.31 74 TRP A N 1
ATOM 573 C CA . TRP A 1 74 ? 7.570 4.941 18.423 1.00 71.31 74 TRP A CA 1
ATOM 574 C C . TRP A 1 74 ? 7.551 6.461 18.344 1.00 71.31 74 TRP A C 1
ATOM 576 O O . TRP A 1 74 ? 8.121 7.018 17.404 1.00 71.31 74 TRP A O 1
ATOM 586 N N . GLU A 1 75 ? 6.983 7.157 19.328 1.00 76.50 75 GLU A N 1
ATOM 587 C CA . GLU A 1 75 ? 7.052 8.618 19.396 1.00 76.50 75 GLU A CA 1
ATOM 588 C C . GLU A 1 75 ? 8.498 9.107 19.468 1.00 76.50 75 GLU A C 1
ATOM 590 O O . GLU A 1 75 ? 8.885 9.991 18.694 1.00 76.50 75 GLU A O 1
ATOM 595 N N . ARG A 1 76 ? 9.318 8.484 20.322 1.00 79.25 76 ARG A N 1
ATOM 596 C CA . ARG A 1 76 ? 10.741 8.809 20.452 1.00 79.25 76 ARG A CA 1
ATOM 597 C C . ARG A 1 76 ? 11.481 8.643 19.124 1.00 79.25 76 ARG A C 1
ATOM 599 O O . ARG A 1 76 ? 12.117 9.593 18.670 1.00 79.25 76 ARG A O 1
ATOM 606 N N . LEU A 1 77 ? 11.354 7.486 18.476 1.00 73.00 77 LEU A N 1
ATOM 607 C CA . LEU A 1 77 ? 11.993 7.194 17.186 1.00 73.00 77 LEU A CA 1
ATOM 608 C C . LEU A 1 77 ? 11.472 8.110 16.070 1.00 73.00 77 LEU A C 1
ATOM 610 O O . LEU A 1 77 ? 12.236 8.636 15.260 1.00 73.00 77 LEU A O 1
ATOM 614 N N . SER A 1 78 ? 10.169 8.400 16.060 1.00 69.62 78 SER A N 1
ATOM 615 C CA . SER A 1 78 ? 9.571 9.298 15.071 1.00 69.62 78 SER A CA 1
ATOM 616 C C . SER A 1 78 ? 10.109 10.733 15.154 1.00 69.62 78 SER A C 1
ATOM 618 O O . SER A 1 78 ? 10.049 11.451 14.149 1.00 69.62 78 SER A O 1
ATOM 620 N N . GLY A 1 79 ? 10.625 11.152 16.315 1.00 71.69 79 GLY A N 1
ATOM 621 C CA . GLY A 1 79 ? 11.243 12.456 16.554 1.00 71.69 79 GLY A CA 1
ATOM 622 C C . GLY A 1 79 ? 12.732 12.531 16.204 1.00 71.69 79 GLY A C 1
ATOM 623 O O . GLY A 1 79 ? 13.273 13.634 16.099 1.00 71.69 79 GLY A O 1
ATOM 624 N N . GLU A 1 80 ? 13.404 11.399 15.977 1.00 84.81 80 GLU A N 1
ATOM 625 C CA . GLU A 1 80 ? 14.838 11.376 15.697 1.00 84.81 80 GLU A CA 1
ATOM 626 C C . GLU A 1 80 ? 15.138 11.863 14.268 1.00 84.81 80 GLU A C 1
ATOM 628 O O . GLU A 1 80 ? 14.857 11.214 13.254 1.00 84.81 80 GLU A O 1
ATOM 633 N N . LEU A 1 81 ? 15.750 13.048 14.182 1.00 76.75 81 LEU A N 1
ATOM 634 C CA . LEU A 1 81 ? 16.190 13.674 12.929 1.00 76.75 81 LEU A CA 1
ATOM 635 C C . LEU A 1 81 ? 17.134 12.773 12.124 1.00 76.75 81 LEU A C 1
ATOM 637 O O . LEU A 1 81 ? 17.037 12.734 10.899 1.00 76.75 81 LEU A O 1
ATOM 641 N N . SER A 1 82 ? 18.013 12.035 12.803 1.00 79.50 82 SER A N 1
ATOM 642 C CA . SER A 1 82 ? 18.941 11.074 12.197 1.00 79.50 82 SER A CA 1
ATOM 643 C C . SER A 1 82 ? 18.202 9.953 11.468 1.00 79.50 82 SER A C 1
ATOM 645 O O . SER A 1 82 ? 18.553 9.633 10.333 1.00 79.50 82 SER A O 1
ATOM 647 N N . GLN A 1 83 ? 17.147 9.401 12.070 1.00 76.81 83 GLN A N 1
ATOM 648 C CA . GLN A 1 83 ? 16.352 8.336 11.467 1.00 76.81 83 GLN A CA 1
ATOM 649 C C . GLN A 1 83 ? 15.554 8.852 10.266 1.00 76.81 83 GLN A C 1
ATOM 651 O O . GLN A 1 83 ? 15.569 8.234 9.200 1.00 76.81 83 GLN A O 1
ATOM 656 N N . ARG A 1 84 ? 14.918 10.025 10.387 1.00 77.62 84 ARG A N 1
ATOM 657 C CA . ARG A 1 84 ? 14.199 10.652 9.264 1.00 77.62 84 ARG A CA 1
ATOM 658 C C . ARG A 1 84 ? 15.124 10.995 8.099 1.00 77.62 84 ARG A C 1
ATOM 660 O O . ARG A 1 84 ? 14.768 10.736 6.952 1.00 77.62 84 ARG A O 1
ATOM 667 N N . ALA A 1 85 ? 16.292 11.569 8.388 1.00 82.50 85 ALA A N 1
ATOM 668 C CA . ALA A 1 85 ? 17.281 11.928 7.378 1.00 82.50 85 ALA A CA 1
ATOM 669 C C . ALA A 1 85 ? 17.900 10.687 6.723 1.00 82.50 85 ALA A C 1
ATOM 671 O O . ALA A 1 85 ? 18.047 10.648 5.506 1.00 82.50 85 ALA A O 1
ATOM 672 N N . GLY A 1 86 ? 18.210 9.652 7.508 1.00 87.06 86 GLY A N 1
ATOM 673 C CA . GLY A 1 86 ? 18.730 8.388 6.994 1.00 87.06 86 GLY A CA 1
ATOM 674 C C . GLY A 1 86 ? 17.733 7.695 6.067 1.00 87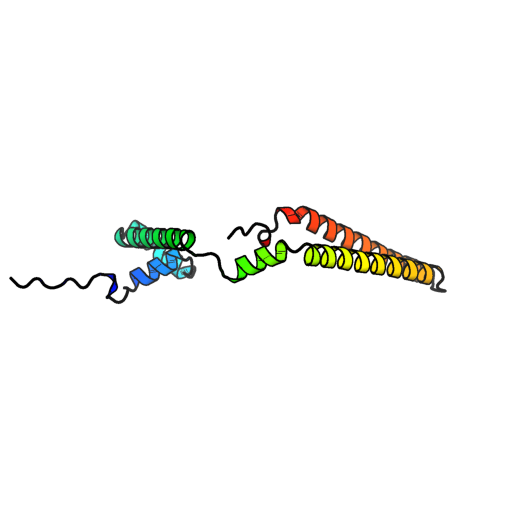.06 86 GLY A C 1
ATOM 675 O O . GLY A 1 86 ? 18.098 7.277 4.970 1.00 87.06 86 GLY A O 1
ATOM 676 N N . LEU A 1 87 ? 16.456 7.644 6.459 1.00 85.75 87 LEU A N 1
ATOM 677 C CA . LEU A 1 87 ? 15.403 7.077 5.621 1.00 85.75 87 LEU A CA 1
ATOM 678 C C . LEU A 1 87 ? 15.206 7.887 4.338 1.00 85.75 87 LEU A C 1
ATOM 680 O O . LEU A 1 87 ? 15.181 7.297 3.261 1.00 85.75 87 LEU A O 1
ATOM 684 N N . SER A 1 88 ? 15.092 9.215 4.410 1.00 84.94 88 SER A N 1
ATOM 685 C CA . SER A 1 88 ? 14.873 10.037 3.212 1.00 84.94 88 SER A CA 1
ATOM 686 C C . SER A 1 88 ? 16.055 9.978 2.242 1.00 84.94 88 SER A C 1
ATOM 688 O O . SER A 1 88 ? 15.850 9.803 1.039 1.00 84.94 88 SER A O 1
ATOM 690 N N . LEU A 1 89 ? 17.285 10.038 2.757 1.00 92.81 89 LEU A N 1
ATOM 691 C CA . LEU A 1 89 ? 18.505 9.926 1.962 1.00 92.81 89 LEU A CA 1
ATOM 692 C C . LEU A 1 89 ? 18.642 8.533 1.339 1.00 92.81 89 LEU A C 1
ATOM 694 O O . LEU A 1 89 ? 18.949 8.427 0.153 1.00 92.81 89 LEU A O 1
ATOM 698 N N . GLY A 1 90 ? 18.343 7.475 2.098 1.00 92.38 90 GLY A N 1
ATOM 699 C CA . GLY A 1 90 ? 18.329 6.102 1.594 1.00 92.38 90 GLY A CA 1
ATOM 700 C C . GLY A 1 90 ? 17.349 5.918 0.435 1.00 92.38 90 GLY A C 1
ATOM 701 O O . GLY A 1 90 ? 17.733 5.423 -0.623 1.00 92.38 90 GLY A O 1
ATOM 702 N N . HIS A 1 91 ? 16.108 6.394 0.582 1.00 92.25 91 HIS A N 1
ATOM 703 C CA . HIS A 1 91 ? 15.121 6.355 -0.504 1.00 92.25 91 HIS A CA 1
ATOM 704 C C . HIS A 1 91 ? 15.575 7.174 -1.720 1.00 92.25 91 HIS A C 1
ATOM 706 O O . HIS A 1 91 ? 15.405 6.728 -2.854 1.00 92.25 91 HIS A O 1
ATOM 712 N N . GLY A 1 92 ? 16.183 8.344 -1.497 1.00 94.19 92 GLY A N 1
ATOM 713 C CA . GLY A 1 92 ? 16.727 9.182 -2.565 1.00 94.19 92 GLY A CA 1
ATOM 714 C C . GLY A 1 92 ? 17.825 8.480 -3.368 1.00 94.19 92 GLY A C 1
ATOM 715 O O . GLY A 1 92 ? 17.768 8.468 -4.596 1.00 94.19 92 GLY A O 1
ATOM 716 N N . LEU A 1 93 ? 18.784 7.843 -2.689 1.00 96.38 93 LEU A N 1
ATOM 717 C CA . LEU A 1 93 ? 19.858 7.082 -3.335 1.00 96.38 93 LEU A CA 1
ATOM 718 C C . LEU A 1 93 ? 19.324 5.876 -4.116 1.00 96.38 93 LEU A C 1
ATOM 720 O O . LEU A 1 93 ? 19.757 5.644 -5.243 1.00 96.38 93 LEU A O 1
ATOM 724 N N . VAL A 1 94 ? 18.360 5.139 -3.556 1.00 95.88 94 VAL A N 1
ATOM 725 C CA . VAL A 1 94 ? 17.720 4.011 -4.251 1.00 95.88 94 VAL A CA 1
ATOM 726 C C . VAL A 1 94 ? 16.990 4.489 -5.506 1.00 95.88 94 VAL A C 1
ATOM 728 O O . VAL A 1 94 ? 17.177 3.909 -6.573 1.00 95.88 94 VAL A O 1
ATOM 731 N N . LEU A 1 95 ? 16.207 5.569 -5.416 1.00 95.12 95 LEU A N 1
ATOM 732 C CA . LEU A 1 95 ? 15.514 6.147 -6.572 1.00 95.12 95 LEU A CA 1
ATOM 733 C C . LEU A 1 95 ? 16.497 6.598 -7.652 1.00 95.12 95 LEU A C 1
ATOM 735 O O . LEU A 1 95 ? 16.297 6.292 -8.826 1.00 95.12 95 LEU A O 1
ATOM 739 N N . LEU A 1 96 ? 17.575 7.279 -7.259 1.00 97.06 96 LEU A N 1
ATOM 740 C CA . LEU A 1 96 ? 18.622 7.707 -8.181 1.00 97.06 96 LEU A CA 1
ATOM 741 C C . LEU A 1 96 ? 19.271 6.508 -8.886 1.00 97.06 96 LEU A C 1
ATOM 743 O O . LEU A 1 96 ? 19.436 6.533 -10.104 1.00 97.06 96 LEU A O 1
ATOM 747 N N . GLY A 1 97 ? 19.586 5.447 -8.139 1.00 97.62 97 GLY A N 1
ATOM 748 C CA . GLY A 1 97 ? 20.142 4.209 -8.684 1.00 97.62 97 GLY A CA 1
ATOM 749 C C . GLY A 1 97 ? 19.206 3.530 -9.683 1.00 97.62 97 GLY A C 1
ATOM 750 O O . GLY A 1 97 ? 19.636 3.176 -10.778 1.00 97.62 97 GLY A O 1
ATOM 751 N N . VAL A 1 98 ? 17.916 3.407 -9.355 1.00 95.81 98 VAL A N 1
ATOM 752 C CA . VAL A 1 98 ? 16.908 2.825 -10.258 1.00 95.81 98 VAL A CA 1
ATOM 753 C C . VAL A 1 98 ? 16.778 3.647 -11.541 1.00 95.81 98 VAL A C 1
ATOM 755 O O . VAL A 1 98 ? 16.775 3.073 -12.627 1.00 95.81 98 VAL A O 1
ATOM 758 N N . ILE A 1 99 ? 16.721 4.979 -11.443 1.00 95.56 99 ILE A N 1
ATOM 759 C CA . ILE A 1 99 ? 16.658 5.864 -12.617 1.00 95.56 99 ILE A CA 1
ATOM 760 C C . ILE A 1 99 ? 17.917 5.706 -13.481 1.00 95.56 99 ILE A C 1
ATOM 762 O O . ILE A 1 99 ? 17.808 5.576 -14.700 1.00 95.56 99 ILE A O 1
ATOM 766 N N . GLY A 1 100 ? 19.100 5.673 -12.862 1.00 97.25 100 GLY A N 1
ATOM 767 C CA . GLY A 1 100 ? 20.369 5.480 -13.564 1.00 97.25 100 GLY A CA 1
ATOM 768 C C . GLY A 1 100 ? 20.441 4.139 -14.296 1.00 97.25 100 GLY A C 1
ATOM 769 O O . GLY A 1 100 ? 20.774 4.103 -15.479 1.00 97.25 100 GLY A O 1
ATOM 770 N N . LEU A 1 101 ? 20.062 3.047 -13.624 1.00 96.94 101 LEU A N 1
ATOM 771 C CA . LEU A 1 101 ? 20.025 1.708 -14.217 1.00 96.94 101 LEU A CA 1
ATOM 772 C C . LEU A 1 101 ? 19.012 1.611 -15.359 1.00 96.94 101 LEU A C 1
ATOM 774 O O . LEU A 1 101 ? 19.333 1.050 -16.402 1.00 96.94 101 LEU A O 1
ATOM 778 N N . MET A 1 102 ? 17.821 2.195 -15.203 1.00 95.50 102 MET A N 1
ATOM 779 C CA . MET A 1 102 ? 16.824 2.269 -16.276 1.00 95.50 102 MET A CA 1
ATOM 780 C C . MET A 1 102 ? 17.350 3.049 -17.485 1.00 95.50 102 MET A C 1
ATOM 782 O O . MET A 1 102 ? 17.140 2.635 -18.625 1.00 95.50 102 MET A O 1
ATOM 786 N N . GLY A 1 103 ? 18.062 4.155 -17.251 1.00 96.12 103 GLY A N 1
ATOM 787 C CA . GLY A 1 103 ? 18.705 4.936 -18.306 1.00 96.12 103 GLY A CA 1
ATOM 788 C C . GLY A 1 103 ? 19.755 4.124 -19.063 1.00 96.12 103 GLY A C 1
ATOM 789 O O . GLY A 1 103 ? 19.695 4.043 -20.289 1.00 96.12 103 GLY A O 1
ATOM 790 N N . LEU A 1 104 ? 20.664 3.464 -18.341 1.00 97.50 104 LEU A N 1
ATOM 791 C CA . LEU A 1 104 ? 21.695 2.610 -18.936 1.00 97.50 104 LEU A CA 1
ATOM 792 C C . LEU A 1 104 ? 21.074 1.451 -19.724 1.00 97.50 104 LEU A C 1
ATOM 794 O O . LEU A 1 104 ? 21.423 1.245 -20.882 1.00 97.50 104 LEU A O 1
ATOM 798 N N . ALA A 1 105 ? 20.091 0.759 -19.143 1.00 95.12 105 ALA A N 1
ATOM 799 C CA . ALA A 1 105 ? 19.364 -0.313 -19.817 1.00 95.12 105 ALA A CA 1
ATOM 800 C C . ALA A 1 105 ? 18.684 0.171 -21.106 1.00 95.12 105 ALA A C 1
ATOM 802 O O . ALA A 1 105 ? 18.677 -0.547 -22.101 1.00 95.12 105 ALA A O 1
ATOM 803 N N . THR A 1 106 ? 18.152 1.397 -21.118 1.00 95.50 106 THR A N 1
ATOM 804 C CA . THR A 1 106 ? 17.534 1.993 -22.312 1.00 95.50 106 THR A CA 1
ATOM 805 C C . THR A 1 106 ? 18.566 2.273 -23.406 1.00 95.50 106 THR A C 1
ATOM 807 O O . THR A 1 106 ? 18.284 2.030 -24.578 1.00 95.50 106 THR A O 1
ATOM 810 N N . VAL A 1 107 ? 19.760 2.758 -23.046 1.00 97.44 107 VAL A N 1
ATOM 811 C CA . VAL A 1 107 ? 20.856 3.001 -24.000 1.00 97.44 107 VAL A CA 1
ATOM 812 C C . VAL A 1 107 ? 21.346 1.690 -24.614 1.00 97.44 107 VAL A C 1
ATOM 814 O O . VAL A 1 107 ? 21.398 1.583 -25.838 1.00 97.44 107 VAL A O 1
ATOM 817 N N . GLU A 1 108 ? 21.631 0.685 -23.785 1.00 96.94 108 GLU A N 1
ATOM 818 C CA . GLU A 1 108 ? 22.048 -0.651 -24.236 1.00 96.94 108 GLU A CA 1
ATOM 819 C C . GLU A 1 108 ? 20.979 -1.297 -25.128 1.00 96.94 108 GLU A C 1
ATOM 821 O O . GLU A 1 108 ? 21.260 -1.795 -26.219 1.00 96.94 108 GLU A O 1
ATOM 826 N N . TRP A 1 109 ? 19.710 -1.214 -24.718 1.00 96.62 109 TRP A N 1
ATOM 827 C CA . TRP A 1 109 ? 18.586 -1.697 -25.516 1.00 96.62 109 TRP A CA 1
ATOM 828 C C . TRP A 1 109 ? 18.484 -0.979 -26.870 1.00 96.62 109 TRP A C 1
ATOM 830 O O . TRP A 1 109 ? 18.277 -1.629 -27.898 1.00 96.62 109 TRP A O 1
ATOM 840 N N . ALA A 1 110 ? 18.683 0.341 -26.909 1.00 94.75 110 ALA A N 1
ATOM 841 C CA . ALA A 1 110 ? 18.644 1.108 -28.152 1.00 94.75 110 ALA A CA 1
ATOM 842 C C . ALA A 1 110 ? 19.769 0.692 -29.117 1.00 94.75 110 ALA A C 1
ATOM 844 O O . ALA A 1 110 ? 19.516 0.551 -30.319 1.00 94.75 110 ALA A O 1
ATOM 845 N N . GLN A 1 111 ? 20.971 0.447 -28.588 1.00 96.69 111 GLN A N 1
ATOM 846 C CA . GLN A 1 111 ? 22.160 0.047 -29.349 1.00 96.69 111 GLN A CA 1
ATOM 847 C C . GLN A 1 111 ? 22.180 -1.437 -29.738 1.00 96.69 111 GLN A C 1
ATOM 849 O O . GLN A 1 111 ? 22.905 -1.808 -30.656 1.00 96.69 111 GLN A O 1
ATOM 854 N N . SER A 1 112 ? 21.371 -2.276 -29.091 1.00 95.75 112 SER A N 1
ATOM 855 C CA . SER A 1 112 ? 21.325 -3.715 -29.363 1.00 95.75 112 SER A CA 1
ATOM 856 C C . SER A 1 112 ? 21.022 -4.048 -30.832 1.00 95.75 112 SER A C 1
ATOM 858 O O . SER A 1 112 ? 20.220 -3.378 -31.486 1.00 95.75 112 SER A O 1
ATOM 860 N N . GLU A 1 113 ? 21.582 -5.139 -31.352 1.00 96.94 113 GLU A N 1
ATOM 861 C CA . GLU A 1 113 ? 21.288 -5.652 -32.704 1.00 96.94 113 GLU A CA 1
ATOM 862 C C . GLU A 1 113 ? 20.003 -6.503 -32.748 1.00 96.94 113 GLU A C 1
ATOM 864 O O . GLU A 1 113 ? 19.900 -7.495 -33.465 1.00 96.94 113 GLU A O 1
ATOM 869 N N . MET A 1 114 ? 19.003 -6.147 -31.940 1.00 93.62 114 MET A N 1
ATOM 870 C CA . MET A 1 114 ? 17.717 -6.840 -31.937 1.00 93.62 114 MET A CA 1
ATOM 871 C C . MET A 1 114 ? 16.920 -6.546 -33.209 1.00 93.62 114 MET A C 1
ATOM 873 O O . MET A 1 114 ? 16.923 -5.420 -33.715 1.00 93.62 114 MET A O 1
ATOM 877 N N . ASP A 1 115 ? 16.157 -7.547 -33.654 1.00 97.19 115 ASP A N 1
ATOM 878 C CA . ASP A 1 115 ? 15.153 -7.389 -34.703 1.00 97.19 115 ASP A CA 1
ATOM 879 C C . ASP A 1 115 ? 14.204 -6.204 -34.393 1.00 97.19 115 ASP A C 1
ATOM 881 O O . ASP A 1 115 ? 13.777 -6.046 -33.238 1.00 97.19 115 ASP A O 1
ATOM 885 N N . PRO A 1 116 ? 13.844 -5.361 -35.384 1.00 96.38 116 PRO A N 1
ATOM 886 C CA . PRO A 1 116 ? 13.011 -4.185 -35.148 1.00 96.38 116 PRO A CA 1
ATOM 887 C C . PRO A 1 116 ? 11.661 -4.495 -34.497 1.00 96.38 116 PRO A C 1
ATOM 889 O O . PRO A 1 116 ? 11.205 -3.714 -33.659 1.00 96.38 116 PRO A O 1
ATOM 892 N N . ALA A 1 117 ? 11.026 -5.627 -34.823 1.00 97.19 117 ALA A N 1
ATOM 893 C CA . ALA A 1 117 ? 9.753 -5.990 -34.207 1.00 97.19 117 ALA A CA 1
ATOM 894 C C . ALA A 1 117 ? 9.944 -6.350 -32.726 1.00 97.19 117 ALA A C 1
ATOM 896 O O . ALA A 1 117 ? 9.177 -5.897 -31.873 1.00 97.19 117 ALA A O 1
ATOM 897 N N . ALA A 1 118 ? 11.010 -7.088 -32.398 1.00 95.44 118 ALA A N 1
ATOM 898 C CA . ALA A 1 118 ? 11.366 -7.399 -31.015 1.00 95.44 118 ALA A CA 1
ATOM 899 C C . ALA A 1 118 ? 11.673 -6.133 -30.199 1.00 95.44 118 ALA A C 1
ATOM 901 O O . ALA A 1 118 ? 11.241 -6.029 -29.046 1.00 95.44 118 ALA A O 1
ATOM 902 N N . LYS A 1 119 ? 12.345 -5.135 -30.793 1.00 95.50 119 LYS A N 1
ATOM 903 C CA . LYS A 1 119 ? 12.518 -3.819 -30.159 1.00 95.50 119 LYS A CA 1
ATOM 904 C C . LYS A 1 119 ? 11.163 -3.177 -29.880 1.00 95.50 119 LYS A C 1
ATOM 906 O O . LYS A 1 119 ? 10.857 -2.894 -28.729 1.00 95.50 119 LYS A O 1
ATOM 911 N N . VAL A 1 120 ? 10.296 -3.016 -30.877 1.00 97.12 120 VAL A N 1
ATOM 912 C CA . VAL A 1 120 ? 8.987 -2.366 -30.667 1.00 97.12 120 VAL A CA 1
ATOM 913 C C . VAL A 1 120 ? 8.178 -3.044 -29.554 1.00 97.12 120 VAL A C 1
ATOM 915 O O . VAL A 1 120 ? 7.653 -2.354 -28.681 1.00 97.12 120 VAL A O 1
ATOM 918 N N . LEU A 1 121 ? 8.124 -4.380 -29.531 1.00 97.88 121 LEU A N 1
ATOM 919 C CA . LEU A 1 121 ? 7.389 -5.130 -28.507 1.00 97.88 121 LEU A CA 1
ATOM 920 C C . LEU A 1 121 ? 7.983 -4.952 -27.104 1.00 97.88 121 LEU A C 1
ATOM 922 O O . LEU A 1 121 ? 7.247 -4.689 -26.152 1.00 97.88 121 LEU A O 1
ATOM 926 N N . THR A 1 122 ? 9.305 -5.061 -26.965 1.00 95.94 122 THR A N 1
ATOM 927 C CA . THR A 1 122 ? 9.978 -4.891 -25.665 1.00 95.94 122 THR A CA 1
ATOM 928 C C . THR A 1 122 ? 9.895 -3.450 -25.161 1.00 95.94 122 THR A C 1
ATOM 930 O O . THR A 1 122 ? 9.645 -3.232 -23.976 1.00 95.94 122 THR A O 1
ATOM 933 N N . GLY A 1 123 ? 10.003 -2.464 -26.054 1.00 95.50 123 GLY A N 1
ATOM 934 C CA . GLY A 1 123 ? 9.812 -1.050 -25.734 1.00 95.50 123 GLY A CA 1
ATOM 935 C C . GLY A 1 123 ? 8.381 -0.738 -25.294 1.00 95.50 123 GLY A C 1
ATOM 936 O O . GLY A 1 123 ? 8.183 -0.062 -24.285 1.00 95.50 123 GLY A O 1
ATOM 937 N N . ALA A 1 124 ? 7.378 -1.278 -25.993 1.00 97.56 124 ALA A N 1
ATOM 938 C CA . ALA A 1 124 ? 5.974 -1.138 -25.608 1.00 97.56 124 ALA A CA 1
ATOM 939 C C . ALA A 1 124 ? 5.693 -1.761 -24.231 1.00 97.56 124 ALA A C 1
ATOM 941 O O . ALA A 1 124 ? 5.011 -1.147 -23.409 1.00 97.56 124 ALA A O 1
ATOM 942 N N . LEU A 1 125 ? 6.262 -2.940 -23.950 1.00 97.25 125 LEU A N 1
ATOM 943 C CA . LEU A 1 125 ? 6.163 -3.591 -22.643 1.00 97.25 125 LEU A CA 1
ATOM 944 C C . LEU A 1 125 ? 6.800 -2.738 -21.537 1.00 97.25 125 LEU A C 1
ATOM 946 O O . LEU A 1 125 ? 6.159 -2.479 -20.519 1.00 97.25 125 LEU A O 1
ATOM 950 N N . GLY A 1 126 ? 8.034 -2.269 -21.741 1.00 95.62 126 GLY A N 1
ATOM 951 C CA . GLY A 1 126 ? 8.748 -1.438 -20.769 1.00 95.62 126 GLY A CA 1
ATOM 952 C C . GLY A 1 126 ? 8.022 -0.123 -20.484 1.00 95.62 126 GLY A C 1
ATOM 953 O O . GLY A 1 126 ? 7.797 0.229 -19.326 1.00 95.62 126 GLY A O 1
ATOM 954 N N . LEU A 1 127 ? 7.570 0.571 -21.533 1.00 95.94 127 LEU A N 1
ATOM 955 C CA . LEU A 1 127 ? 6.780 1.793 -21.396 1.00 95.94 127 LEU A CA 1
ATOM 956 C C . LEU A 1 127 ? 5.455 1.530 -20.667 1.00 95.94 127 LEU A C 1
ATOM 958 O O . LEU A 1 127 ? 5.088 2.291 -19.771 1.00 95.94 127 LEU A O 1
ATOM 962 N N . GLY A 1 128 ? 4.760 0.443 -21.010 1.00 97.69 128 GLY A N 1
ATOM 963 C CA . GLY A 1 128 ? 3.526 0.028 -20.344 1.00 97.69 128 GLY A CA 1
ATOM 964 C C . GLY A 1 128 ? 3.719 -0.204 -18.844 1.00 97.69 128 GLY A C 1
ATOM 965 O O . GLY A 1 128 ? 2.926 0.286 -18.039 1.00 97.69 128 GLY A O 1
ATOM 966 N N . LEU A 1 129 ? 4.810 -0.869 -18.451 1.00 96.50 129 LEU A N 1
ATOM 967 C CA . LEU A 1 129 ? 5.171 -1.064 -17.043 1.00 96.50 129 LEU A CA 1
ATOM 968 C C . LEU A 1 129 ? 5.465 0.263 -16.332 1.00 96.50 129 LEU A C 1
ATOM 970 O O . LEU A 1 129 ? 4.977 0.472 -15.223 1.00 96.50 129 LEU A O 1
ATOM 974 N N . CYS A 1 130 ? 6.190 1.188 -16.968 1.00 95.25 130 CYS A N 1
ATOM 975 C CA . CYS A 1 130 ? 6.441 2.522 -16.413 1.00 95.25 130 CYS A CA 1
ATOM 976 C C . CYS A 1 130 ? 5.139 3.305 -16.181 1.00 95.25 130 CYS A C 1
ATOM 978 O O . CYS A 1 130 ? 4.964 3.922 -15.129 1.00 95.25 130 CYS A O 1
ATOM 980 N N . VAL A 1 131 ? 4.201 3.255 -17.133 1.00 97.50 131 VAL A N 1
ATOM 981 C CA . VAL A 1 131 ? 2.885 3.896 -16.995 1.00 97.50 131 VAL A CA 1
ATOM 982 C C . VAL A 1 131 ? 2.086 3.264 -15.854 1.00 97.50 131 VAL A C 1
ATOM 984 O O . VAL A 1 131 ? 1.545 3.989 -15.019 1.00 97.50 131 VAL A O 1
ATOM 987 N N . LEU A 1 132 ? 2.043 1.930 -15.766 1.00 97.31 132 LEU A N 1
ATOM 988 C CA . LEU A 1 132 ? 1.373 1.225 -14.669 1.00 97.31 132 LEU A CA 1
ATOM 989 C C . LEU A 1 132 ? 1.980 1.586 -13.310 1.00 97.31 132 LEU A C 1
ATOM 991 O O . LEU A 1 132 ? 1.242 1.923 -12.384 1.00 97.31 132 LEU A O 1
ATOM 995 N N . ALA 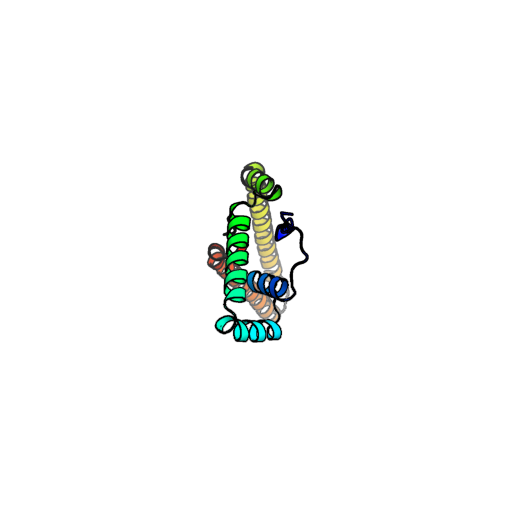A 1 133 ? 3.309 1.591 -13.196 1.00 94.12 133 ALA A N 1
ATOM 996 C CA . ALA A 1 133 ? 4.004 1.991 -11.977 1.00 94.12 133 ALA A CA 1
ATOM 997 C C . ALA A 1 133 ? 3.663 3.436 -11.580 1.00 94.12 133 ALA A C 1
ATOM 999 O O . ALA A 1 133 ? 3.356 3.700 -10.417 1.00 94.12 133 ALA A O 1
ATOM 1000 N N . ALA A 1 134 ? 3.632 4.365 -12.542 1.00 95.50 134 ALA A N 1
ATOM 1001 C CA . ALA A 1 134 ? 3.246 5.753 -12.297 1.00 95.50 134 ALA A CA 1
ATOM 1002 C C . ALA A 1 134 ? 1.781 5.884 -11.843 1.00 95.50 134 ALA A C 1
ATOM 1004 O O . ALA A 1 134 ? 1.482 6.670 -10.942 1.00 95.50 134 ALA A O 1
ATOM 1005 N N . LEU A 1 135 ? 0.864 5.101 -12.420 1.00 97.38 135 LEU A N 1
ATOM 1006 C CA . LEU A 1 135 ? -0.541 5.071 -12.008 1.00 97.38 135 LEU A CA 1
ATOM 1007 C C . LEU A 1 135 ? -0.711 4.507 -10.597 1.00 97.38 135 LEU A C 1
ATOM 1009 O O . LEU A 1 135 ? -1.436 5.103 -9.802 1.00 97.38 135 LEU A O 1
ATOM 1013 N N . VAL A 1 136 ? -0.017 3.416 -10.262 1.00 96.56 136 VAL A N 1
ATOM 1014 C CA . VAL A 1 136 ? -0.022 2.834 -8.912 1.00 96.56 136 VAL A CA 1
ATOM 1015 C C . VAL A 1 136 ? 0.560 3.820 -7.903 1.00 96.56 136 VAL A C 1
ATOM 1017 O O . VAL A 1 136 ? -0.061 4.068 -6.870 1.00 96.56 136 VAL A O 1
ATOM 1020 N N . ALA A 1 137 ? 1.696 4.449 -8.212 1.00 93.56 137 ALA A N 1
ATOM 1021 C CA . ALA A 1 137 ? 2.293 5.473 -7.361 1.00 93.56 137 ALA A CA 1
ATOM 1022 C C . ALA A 1 137 ? 1.334 6.655 -7.154 1.00 93.56 137 ALA A C 1
ATOM 1024 O O . ALA A 1 137 ? 1.093 7.072 -6.022 1.00 93.56 137 ALA A O 1
ATOM 1025 N N . ARG A 1 138 ? 0.708 7.155 -8.227 1.00 95.75 138 ARG A N 1
ATOM 1026 C CA . ARG A 1 138 ? -0.298 8.225 -8.152 1.00 95.75 138 ARG A CA 1
ATOM 1027 C C . ARG A 1 138 ? -1.507 7.810 -7.316 1.00 95.75 138 ARG A C 1
ATOM 1029 O O . ARG A 1 138 ? -1.967 8.605 -6.500 1.00 95.75 138 ARG A O 1
ATOM 1036 N N . ALA A 1 139 ? -2.029 6.601 -7.509 1.00 93.00 139 ALA A N 1
ATOM 1037 C CA . ALA A 1 139 ? -3.142 6.075 -6.728 1.00 93.00 139 ALA A CA 1
ATOM 1038 C C . ALA A 1 139 ? -2.766 6.009 -5.244 1.00 93.00 139 ALA A C 1
ATOM 1040 O O . ALA A 1 139 ? -3.479 6.572 -4.417 1.00 93.00 139 ALA A O 1
ATOM 1041 N N . ARG A 1 140 ? -1.594 5.448 -4.925 1.00 91.94 14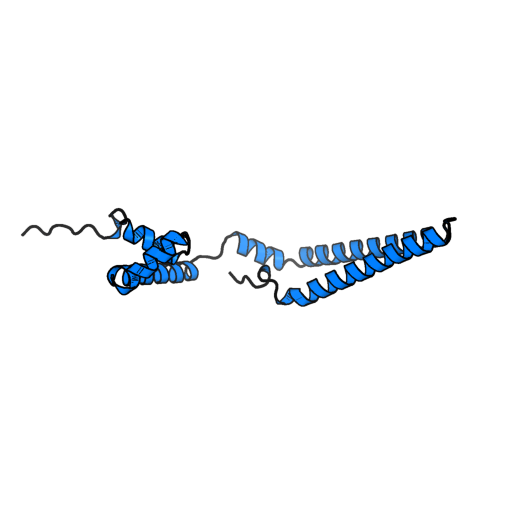0 ARG A N 1
ATOM 1042 C CA . ARG A 1 140 ? -1.073 5.350 -3.557 1.00 91.94 140 ARG A CA 1
ATOM 1043 C C . ARG A 1 140 ? -0.900 6.721 -2.904 1.00 91.94 140 ARG A C 1
ATOM 1045 O O . ARG A 1 140 ? -1.295 6.899 -1.755 1.00 91.94 140 ARG A O 1
ATOM 1052 N N . LEU A 1 141 ? -0.366 7.704 -3.631 1.00 91.75 141 LEU A N 1
ATOM 1053 C CA . LEU A 1 141 ? -0.223 9.083 -3.151 1.00 91.75 141 LEU A CA 1
ATOM 1054 C C . LEU A 1 141 ? -1.581 9.753 -2.893 1.00 91.75 141 LEU A C 1
ATOM 1056 O O . LEU A 1 141 ? -1.716 10.501 -1.927 1.00 91.75 141 LEU A O 1
ATOM 1060 N N . ARG A 1 142 ? -2.604 9.466 -3.710 1.00 92.44 142 ARG A N 1
ATOM 1061 C CA . ARG A 1 142 ? -3.970 9.986 -3.505 1.00 92.44 142 ARG A CA 1
ATOM 1062 C C . ARG A 1 142 ? -4.701 9.307 -2.351 1.00 92.44 142 ARG A C 1
ATOM 1064 O O . ARG A 1 142 ? -5.508 9.964 -1.704 1.00 92.44 142 ARG A O 1
ATOM 1071 N N . THR A 1 143 ? -4.438 8.027 -2.089 1.00 89.31 143 THR A N 1
ATOM 1072 C CA . THR A 1 143 ? -5.051 7.288 -0.973 1.00 89.31 143 THR A CA 1
ATOM 1073 C C . THR A 1 143 ? -4.316 7.490 0.350 1.00 89.31 143 THR A C 1
ATOM 1075 O O . THR A 1 143 ? -4.878 7.220 1.401 1.00 89.31 143 THR A O 1
ATOM 1078 N N . LEU A 1 144 ? -3.086 8.009 0.325 1.00 84.62 144 LEU A N 1
ATOM 1079 C CA . LEU A 1 144 ? -2.247 8.263 1.503 1.00 84.62 144 LEU A CA 1
ATOM 1080 C C . LEU A 1 144 ? -2.918 9.102 2.622 1.00 84.62 144 LEU A C 1
ATOM 1082 O O . LEU A 1 144 ? -2.642 8.837 3.791 1.00 84.62 144 LEU A O 1
ATOM 1086 N N . PRO A 1 145 ? -3.790 10.095 2.338 1.00 84.25 145 PRO A N 1
ATOM 1087 C CA . PRO A 1 145 ? -4.564 10.807 3.367 1.00 84.25 145 PRO A CA 1
ATOM 1088 C C . PRO A 1 145 ? -5.714 9.991 3.985 1.00 84.25 145 PRO A C 1
ATOM 1090 O O . PRO A 1 145 ? -6.221 10.352 5.051 1.00 84.25 145 PRO A O 1
ATOM 1093 N N . PHE A 1 146 ? -6.147 8.930 3.301 1.00 81.31 146 PHE A N 1
ATOM 1094 C CA . PHE A 1 146 ? -7.260 8.055 3.681 1.00 81.31 146 PHE A CA 1
ATOM 1095 C C . PHE A 1 146 ? -6.792 6.704 4.235 1.00 81.31 146 PHE A C 1
ATOM 1097 O O . PHE A 1 146 ? -7.630 5.876 4.569 1.00 81.31 146 PHE A O 1
ATOM 1104 N N . ASP A 1 147 ? -5.478 6.480 4.329 1.00 78.56 147 ASP A N 1
ATOM 1105 C CA . ASP A 1 147 ? -4.906 5.251 4.872 1.00 78.56 147 ASP A CA 1
ATOM 1106 C C . ASP A 1 147 ? -5.289 5.119 6.367 1.00 78.56 147 ASP A C 1
ATOM 1108 O O . ASP A 1 147 ? -4.856 5.960 7.171 1.00 78.56 147 ASP A O 1
ATOM 1112 N N . PRO A 1 148 ? -6.114 4.119 6.756 1.00 68.12 148 PRO A N 1
ATOM 1113 C CA . PRO A 1 148 ? -6.609 3.961 8.127 1.00 68.12 148 PRO A CA 1
ATOM 1114 C C . PRO A 1 148 ? -5.474 3.837 9.143 1.00 68.12 148 PRO A C 1
ATOM 1116 O O . PRO A 1 148 ? -5.580 4.341 10.259 1.00 68.12 148 PRO A O 1
ATOM 1119 N N . TYR A 1 149 ? -4.352 3.250 8.723 1.00 66.81 149 TYR A N 1
ATOM 1120 C CA . TYR A 1 149 ? -3.177 3.039 9.562 1.00 66.81 149 TYR A CA 1
ATOM 1121 C C . TYR A 1 149 ? -2.407 4.331 9.856 1.00 66.81 149 TYR A C 1
ATOM 1123 O O . TYR A 1 149 ? -1.593 4.368 10.771 1.00 66.81 149 TYR A O 1
ATOM 1131 N N . ARG A 1 150 ? -2.674 5.421 9.123 1.00 58.84 150 ARG A N 1
ATOM 1132 C CA . ARG A 1 150 ? -2.030 6.725 9.345 1.00 58.84 150 ARG A CA 1
ATOM 1133 C C . ARG A 1 150 ? -2.775 7.600 10.360 1.00 58.84 150 ARG A C 1
ATOM 1135 O O . ARG A 1 150 ? -2.227 8.598 10.820 1.00 58.84 150 ARG A O 1
ATOM 1142 N N . LYS A 1 151 ? -4.026 7.257 10.686 1.00 49.44 151 LYS A N 1
ATOM 1143 C CA . LYS A 1 151 ? -4.893 8.005 11.617 1.00 49.44 151 LYS A CA 1
ATOM 1144 C C . LYS A 1 151 ? -5.207 7.244 12.899 1.00 49.44 151 LYS A C 1
ATOM 1146 O O . LYS A 1 151 ? -6.106 7.654 13.629 1.00 49.44 151 LYS A O 1
ATOM 1151 N N . ILE A 1 152 ? -4.460 6.187 13.203 1.00 50.03 152 ILE A N 1
ATOM 1152 C CA . ILE A 1 152 ? -4.491 5.598 14.537 1.00 50.03 152 ILE A CA 1
ATOM 1153 C C . ILE A 1 152 ? -3.754 6.575 15.464 1.00 50.03 152 ILE A C 1
ATOM 1155 O O . ILE A 1 152 ? -2.562 6.449 15.706 1.00 50.03 152 ILE A O 1
ATOM 1159 N N . LYS A 1 153 ? -4.462 7.619 15.908 1.00 45.25 153 LYS A N 1
ATOM 1160 C CA . LYS A 1 153 ? -4.217 8.185 17.231 1.00 45.25 153 LYS A CA 1
ATOM 1161 C C . LYS A 1 153 ? -4.830 7.173 18.193 1.00 45.25 153 LYS A C 1
AT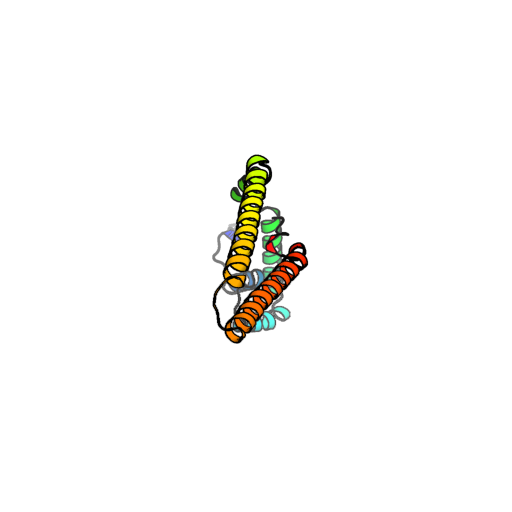OM 1163 O O . LYS A 1 153 ? -6.057 7.079 18.244 1.00 45.25 153 LYS A O 1
ATOM 1168 N N . ARG A 1 154 ? -3.991 6.348 18.806 1.00 51.09 154 ARG A N 1
ATOM 1169 C CA . ARG A 1 154 ? -4.333 5.649 20.042 1.00 51.09 154 ARG A CA 1
ATOM 1170 C C . ARG A 1 154 ? -3.830 6.519 21.178 1.00 51.09 154 ARG A C 1
ATOM 1172 O O . ARG A 1 154 ? -2.708 7.047 21.025 1.00 51.09 154 ARG A O 1
#

Secondary structure (DSSP, 8-state):
--------GGGSPPPHHHHHHHHHHHT---HHHHHHHHHHTTT-HHHHHHHHHHHHHHHHHHHH-PPPHHHHHHHHHHH-HHHHHHHHHHHHHHHHHHHHHHHHHHHHHHHS---HHHHHHHHHHHHHHHHHHHHHHHHHHHHTTT-GGG----

pLDDT: mean 85.79, std 14.06, range [39.56, 97.88]